Protein AF-A0A4D4LEZ2-F1 (afdb_monomer)

pLDDT: mean 81.88, std 17.52, range [37.56, 96.31]

Foldseek 3Di:
DACLCVVAPVNPPVHDPVVSLVVCCVPPQKDWHWAPAHVPRHTDPTDIDHRDPVVVVVLVVPCVVHPPVDDPPDDDPPPPPDPDDDDDD

Radius of gyration: 20.41 Å; Cα contacts (8 Å, |Δi|>4): 66; chains: 1; bounding box: 62×29×51 Å

InterPro domains:
  IPR036396 Cytochrome P450 superfamily [G3DSA:1.10.630.10] (4-86)
  IP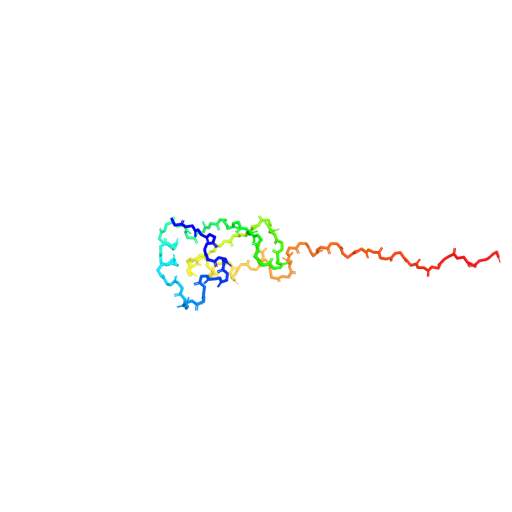R036396 Cytochrome P450 superfamily [SSF48264] (15-77)

Sequence (89 aa):
MNPVEAFLPETYTAGLPYALFRALRATRPVCRIDEPAVGAWAAGPGFWAVFRHADVKHVLRTPEVFSSHLGPPRSATPTRPPIWSSCGR

Nearest PDB structures (foldseek):
  1j0r-assembly2_B  TM=3.183E-01  e=1.948E+00  Bacillus subtilis
  2dpd-assembly1_B  TM=3.474E-01  e=8.989E+00  Bacillus subtilis
  1bm9-assembly1_A  TM=2.760E-01  e=3.788E+00  Bacillus subtilis

Mean predicted aligned error: 10.7 Å

Organism: Streptomyces violaceusniger (NCBI:txid68280)

Structure (mmCIF, N/CA/C/O backbone):
data_AF-A0A4D4LEZ2-F1
#
_entry.id   AF-A0A4D4LEZ2-F1
#
loop_
_atom_site.group_PDB
_atom_site.id
_atom_site.type_symbol
_atom_site.label_atom_id
_atom_site.label_alt_id
_atom_site.label_comp_id
_atom_site.label_asym_id
_atom_site.label_entity_id
_atom_site.label_seq_id
_atom_site.pdbx_PDB_ins_code
_atom_site.Cartn_x
_atom_site.Cartn_y
_atom_site.Cartn_z
_atom_site.occupancy
_atom_site.B_iso_or_equiv
_atom_site.auth_seq_id
_atom_site.auth_comp_id
_atom_site.auth_asym_id
_atom_site.auth_atom_id
_atom_site.pdbx_PDB_model_num
ATOM 1 N N . MET A 1 1 ? -1.178 -13.913 -7.889 1.00 74.50 1 MET A N 1
ATOM 2 C CA . MET A 1 1 ? -0.921 -12.459 -7.881 1.00 74.50 1 MET A CA 1
ATOM 3 C C . MET A 1 1 ? 0.092 -12.172 -6.797 1.00 74.50 1 MET A C 1
ATOM 5 O O . MET A 1 1 ? -0.142 -12.585 -5.663 1.00 74.50 1 MET A O 1
ATOM 9 N N . ASN A 1 2 ? 1.217 -11.560 -7.158 1.00 86.88 2 ASN A N 1
ATOM 10 C CA . ASN A 1 2 ? 2.315 -11.316 -6.235 1.00 86.88 2 ASN A CA 1
ATOM 11 C C . ASN A 1 2 ? 2.184 -9.903 -5.635 1.00 86.88 2 ASN A C 1
ATOM 13 O O . ASN A 1 2 ? 2.290 -8.931 -6.377 1.00 86.88 2 ASN A O 1
ATOM 17 N N . PRO A 1 3 ? 1.949 -9.745 -4.319 1.00 89.12 3 PRO A N 1
ATOM 18 C CA . PRO A 1 3 ? 1.826 -8.421 -3.712 1.00 89.12 3 PRO A CA 1
ATOM 19 C C . PRO A 1 3 ? 3.130 -7.608 -3.781 1.00 89.12 3 PRO A C 1
ATOM 21 O O . PRO A 1 3 ? 3.059 -6.385 -3.717 1.00 89.12 3 PRO A O 1
ATOM 24 N N . VAL A 1 4 ? 4.290 -8.249 -3.986 1.00 93.00 4 VAL A N 1
ATOM 25 C CA . VAL A 1 4 ? 5.587 -7.574 -4.189 1.00 93.00 4 VAL A CA 1
ATOM 26 C C . VAL A 1 4 ? 5.583 -6.684 -5.437 1.00 93.00 4 VAL A C 1
ATOM 28 O O . VAL A 1 4 ? 6.270 -5.669 -5.460 1.00 93.00 4 VAL A O 1
ATOM 31 N N . GLU A 1 5 ? 4.744 -6.970 -6.439 1.00 91.88 5 GLU A N 1
ATOM 32 C CA . GLU A 1 5 ? 4.576 -6.090 -7.607 1.00 91.88 5 GLU A CA 1
ATOM 33 C C . GLU A 1 5 ? 4.135 -4.674 -7.204 1.00 91.88 5 GLU A C 1
ATOM 35 O O . GLU A 1 5 ? 4.496 -3.711 -7.870 1.00 91.88 5 GLU A O 1
ATOM 40 N N . ALA A 1 6 ? 3.413 -4.511 -6.089 1.00 90.94 6 ALA A N 1
ATOM 41 C CA . ALA A 1 6 ? 3.023 -3.190 -5.597 1.00 90.94 6 ALA A CA 1
ATOM 42 C C . ALA A 1 6 ? 4.206 -2.380 -5.027 1.00 90.94 6 ALA A C 1
ATOM 44 O O . ALA A 1 6 ? 4.081 -1.163 -4.887 1.00 90.94 6 ALA A O 1
ATOM 45 N N . PHE A 1 7 ? 5.325 -3.032 -4.694 1.00 90.38 7 PHE A N 1
ATOM 46 C CA . PHE A 1 7 ? 6.552 -2.392 -4.211 1.00 90.38 7 PHE A CA 1
ATOM 47 C C . PHE A 1 7 ? 7.523 -2.039 -5.346 1.00 90.38 7 PHE A C 1
ATOM 49 O O . PHE A 1 7 ? 8.217 -1.029 -5.263 1.00 90.38 7 PHE A O 1
ATOM 56 N N . LEU A 1 8 ? 7.556 -2.842 -6.411 1.00 91.06 8 LEU A N 1
ATOM 57 C CA . LEU A 1 8 ? 8.483 -2.659 -7.526 1.00 91.06 8 LEU A CA 1
ATOM 58 C C . LEU A 1 8 ? 8.199 -1.353 -8.298 1.00 91.06 8 LEU A C 1
ATOM 60 O O . LEU A 1 8 ? 7.078 -1.174 -8.791 1.00 91.06 8 LEU A O 1
ATOM 64 N N . PRO A 1 9 ? 9.183 -0.443 -8.446 1.00 89.94 9 PRO A N 1
ATOM 65 C CA . PRO A 1 9 ? 9.017 0.795 -9.210 1.00 89.94 9 PRO A CA 1
ATOM 66 C C . PRO A 1 9 ? 8.618 0.552 -10.667 1.00 89.94 9 PRO A C 1
ATOM 68 O O . PRO A 1 9 ? 7.863 1.336 -11.247 1.00 89.94 9 PRO A O 1
ATOM 71 N N . GLU A 1 10 ? 9.081 -0.554 -11.249 1.00 91.12 10 GLU A N 1
ATOM 72 C CA . GLU A 1 10 ? 8.833 -0.938 -12.638 1.00 91.12 10 GLU A CA 1
ATOM 73 C C . GLU A 1 10 ? 7.333 -1.080 -12.922 1.00 91.12 10 GLU A C 1
ATOM 75 O O . GLU A 1 10 ? 6.869 -0.696 -13.997 1.00 91.12 10 GLU A O 1
ATOM 80 N N . THR A 1 11 ? 6.553 -1.537 -11.939 1.00 91.50 11 THR A N 1
ATOM 81 C CA . THR A 1 11 ? 5.094 -1.696 -12.042 1.00 91.50 11 THR A CA 1
ATOM 82 C C . THR A 1 11 ? 4.377 -0.380 -12.349 1.00 91.50 11 THR A C 1
ATOM 84 O O . THR A 1 11 ? 3.313 -0.383 -12.966 1.00 91.50 11 THR A O 1
ATOM 87 N N . TYR A 1 12 ? 4.958 0.753 -11.953 1.00 91.19 12 TYR A N 1
ATOM 88 C CA . TYR A 1 12 ? 4.357 2.077 -12.113 1.00 91.19 12 TYR A CA 1
ATOM 89 C C . TYR A 1 12 ? 4.801 2.798 -13.392 1.00 91.19 12 TYR A C 1
ATOM 91 O O . TYR A 1 12 ? 4.268 3.860 -13.713 1.00 91.19 12 TYR A O 1
ATOM 99 N N . THR A 1 13 ? 5.741 2.226 -14.153 1.00 94.38 13 THR A N 1
ATOM 100 C CA . THR A 1 13 ? 6.268 2.836 -15.391 1.00 94.38 13 THR A CA 1
ATOM 101 C C . THR A 1 13 ? 5.211 2.955 -16.490 1.00 94.38 13 THR A C 1
ATOM 103 O O . THR A 1 13 ? 5.233 3.906 -17.266 1.00 94.38 13 THR A O 1
ATOM 106 N N . ALA A 1 14 ? 4.244 2.034 -16.516 1.00 90.19 14 ALA A N 1
ATOM 107 C CA . ALA A 1 14 ? 3.109 2.041 -17.440 1.00 90.19 14 ALA A CA 1
ATOM 108 C C . ALA A 1 14 ? 1.863 2.765 -16.879 1.00 90.19 14 ALA A C 1
ATOM 110 O O . ALA A 1 14 ? 0.790 2.704 -17.481 1.00 90.19 14 ALA A O 1
ATOM 111 N N . GLY A 1 15 ? 1.983 3.438 -15.729 1.00 91.31 15 GLY A N 1
ATOM 112 C CA . GLY A 1 15 ? 0.876 4.075 -15.015 1.00 91.31 15 GLY A CA 1
ATOM 113 C C . GLY A 1 15 ? 0.413 3.294 -13.782 1.00 91.31 15 GLY A C 1
ATOM 114 O O . GLY A 1 15 ? 1.055 2.350 -13.331 1.00 91.31 15 GLY A O 1
ATOM 115 N N . LEU A 1 16 ? -0.711 3.716 -13.192 1.00 92.81 16 LEU A N 1
ATOM 116 C CA . LEU A 1 16 ? -1.2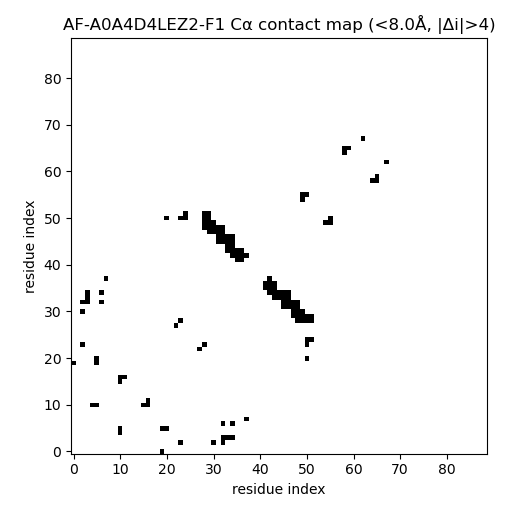10 3.129 -11.946 1.00 92.81 16 LEU A CA 1
ATOM 117 C C . LEU A 1 16 ? -1.829 1.736 -12.181 1.00 92.81 16 LEU A C 1
ATOM 119 O O . LEU A 1 16 ? -2.800 1.617 -12.937 1.00 92.81 16 LEU A O 1
ATOM 123 N N . PRO A 1 17 ? -1.364 0.682 -11.482 1.00 93.25 17 PRO A N 1
ATOM 124 C CA . PRO A 1 17 ? -1.836 -0.686 -11.682 1.00 93.25 17 PRO A CA 1
ATOM 125 C C . PRO A 1 17 ? -3.175 -0.932 -10.959 1.00 93.25 17 PRO A C 1
ATOM 127 O O . PRO A 1 17 ? -3.272 -1.673 -9.978 1.00 93.25 17 PRO A O 1
ATOM 130 N N . TYR A 1 18 ? -4.259 -0.314 -11.436 1.00 93.94 18 TYR A N 1
ATOM 131 C CA . TYR A 1 18 ? -5.580 -0.402 -10.797 1.00 93.94 18 TYR A CA 1
ATOM 132 C C . TYR A 1 18 ? -6.101 -1.839 -10.654 1.00 93.94 18 TYR A C 1
ATOM 134 O O . TYR A 1 18 ? -6.744 -2.163 -9.651 1.00 93.94 18 TYR A O 1
ATOM 142 N N . ALA A 1 19 ? -5.816 -2.706 -11.631 1.00 93.88 19 ALA A N 1
ATOM 143 C CA . ALA A 1 19 ? -6.217 -4.111 -11.604 1.00 93.88 19 ALA A CA 1
ATOM 144 C C . ALA A 1 19 ? -5.537 -4.883 -10.459 1.00 93.88 19 ALA A C 1
ATOM 146 O O . ALA A 1 19 ? -6.216 -5.611 -9.730 1.00 93.88 19 ALA A O 1
ATOM 147 N N . LEU A 1 20 ? -4.237 -4.648 -10.245 1.00 93.06 20 LEU A N 1
ATOM 148 C CA . LEU A 1 20 ? -3.467 -5.209 -9.132 1.00 93.06 20 LEU A CA 1
ATOM 149 C C . LEU A 1 20 ? -4.087 -4.789 -7.795 1.00 93.06 20 LEU A C 1
ATOM 151 O O . LEU A 1 20 ? -4.481 -5.639 -6.997 1.00 93.06 20 LEU A O 1
ATOM 155 N N . PHE A 1 21 ? -4.303 -3.488 -7.582 1.00 93.50 21 PHE A N 1
ATOM 156 C CA . PHE A 1 21 ? -4.913 -2.997 -6.341 1.00 93.50 21 PHE A CA 1
ATOM 157 C C . PHE A 1 21 ? -6.358 -3.468 -6.141 1.00 93.50 21 PHE A C 1
ATOM 159 O O . PHE A 1 21 ? -6.799 -3.669 -5.007 1.00 93.50 21 PHE A O 1
ATOM 166 N N . ARG A 1 22 ? -7.140 -3.641 -7.214 1.00 94.94 22 ARG A N 1
ATOM 167 C CA . ARG A 1 22 ? -8.496 -4.206 -7.125 1.00 94.94 22 ARG A CA 1
ATOM 168 C C . ARG A 1 22 ? -8.452 -5.643 -6.612 1.00 94.94 22 ARG A C 1
ATOM 170 O O . ARG A 1 22 ? -9.198 -5.979 -5.694 1.00 94.94 22 ARG A O 1
ATOM 177 N N . ALA A 1 23 ? -7.578 -6.466 -7.175 1.00 94.25 23 ALA A N 1
ATOM 178 C CA . ALA A 1 23 ? -7.455 -7.862 -6.790 1.00 94.25 23 ALA A CA 1
ATOM 179 C C . ALA A 1 23 ? -6.832 -8.034 -5.391 1.00 94.25 23 ALA A C 1
ATOM 181 O O . ALA A 1 23 ? -7.331 -8.848 -4.609 1.00 94.25 23 ALA A O 1
ATOM 182 N N . LEU A 1 24 ? -5.846 -7.213 -5.010 1.00 94.69 24 LEU A N 1
ATOM 183 C CA . LEU A 1 24 ? -5.292 -7.198 -3.649 1.00 94.69 24 LEU A CA 1
ATOM 184 C C . LEU A 1 24 ? -6.353 -6.824 -2.604 1.00 94.69 24 LEU A C 1
ATOM 186 O O . LEU A 1 24 ? -6.509 -7.530 -1.613 1.00 94.69 24 LEU A O 1
ATOM 190 N N . ARG A 1 25 ? -7.183 -5.803 -2.856 1.00 94.88 25 ARG A N 1
ATOM 191 C CA . ARG A 1 25 ? -8.303 -5.443 -1.957 1.00 94.88 25 ARG A CA 1
ATOM 192 C C . ARG A 1 25 ? -9.331 -6.563 -1.763 1.00 94.88 25 ARG A C 1
ATOM 194 O O . ARG A 1 25 ? -9.936 -6.652 -0.688 1.00 94.88 25 ARG A O 1
ATOM 201 N N . ALA A 1 26 ? -9.550 -7.373 -2.797 1.00 94.38 26 ALA A N 1
ATOM 202 C CA . ALA A 1 26 ? -10.497 -8.483 -2.767 1.00 94.38 26 ALA A CA 1
ATOM 203 C C . ALA A 1 26 ? -9.935 -9.705 -2.027 1.00 94.38 26 ALA A C 1
ATOM 205 O O . ALA A 1 26 ? -10.658 -10.336 -1.263 1.00 94.38 26 ALA A O 1
ATOM 206 N N . THR A 1 27 ? -8.655 -10.020 -2.236 1.00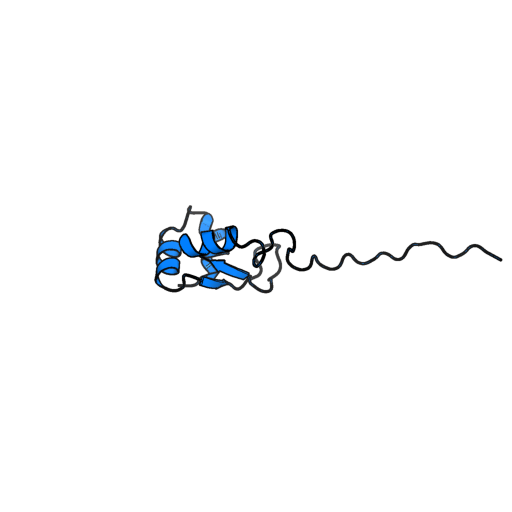 94.06 27 THR A N 1
ATOM 207 C CA . THR A 1 27 ? -8.066 -11.301 -1.810 1.00 94.06 27 THR A CA 1
ATOM 208 C C . THR A 1 27 ? -7.161 -11.196 -0.587 1.00 94.06 27 THR A C 1
ATOM 210 O O . THR A 1 27 ? -7.159 -12.095 0.248 1.00 94.06 27 THR A O 1
ATOM 213 N N . ARG A 1 28 ? -6.377 -10.119 -0.471 1.00 92.62 28 ARG A N 1
ATOM 214 C CA . ARG A 1 28 ? -5.337 -9.926 0.554 1.00 92.62 28 ARG A CA 1
ATOM 215 C C . ARG A 1 28 ? -5.288 -8.449 0.970 1.00 92.62 28 ARG A C 1
ATOM 217 O O . ARG A 1 28 ? -4.320 -7.756 0.668 1.00 92.62 28 ARG A O 1
ATOM 224 N N . PRO A 1 29 ? -6.350 -7.933 1.614 1.00 92.31 29 PRO A N 1
ATOM 225 C CA . PRO A 1 29 ? -6.485 -6.502 1.887 1.00 92.31 29 PRO A CA 1
ATOM 226 C C . PRO A 1 29 ? -5.444 -5.953 2.869 1.00 92.31 29 PRO A C 1
ATOM 228 O O . PRO A 1 29 ? -5.139 -4.764 2.809 1.00 92.31 29 PRO A O 1
ATOM 231 N N . VAL A 1 30 ? -4.901 -6.819 3.727 1.00 95.50 30 VAL A N 1
ATOM 232 C CA . VAL A 1 30 ? -3.757 -6.555 4.599 1.00 95.50 30 VAL A CA 1
ATOM 233 C C . VAL A 1 30 ? -2.786 -7.716 4.432 1.00 95.50 30 VAL A C 1
ATOM 235 O O . VAL A 1 30 ? -3.158 -8.868 4.669 1.00 95.50 30 VAL A O 1
ATOM 238 N N . CYS A 1 31 ? -1.559 -7.453 3.989 1.00 94.50 31 CYS A N 1
ATOM 239 C CA . CYS A 1 31 ? -0.548 -8.502 3.869 1.00 94.50 31 CYS A CA 1
ATOM 240 C C . CYS A 1 31 ? 0.874 -7.972 4.016 1.00 94.50 31 CYS A C 1
ATOM 242 O O . CYS A 1 31 ? 1.153 -6.807 3.739 1.00 94.50 31 CYS A O 1
ATOM 244 N N . ARG A 1 32 ? 1.784 -8.861 4.416 1.00 93.38 32 ARG A N 1
ATOM 245 C CA . ARG A 1 32 ? 3.216 -8.581 4.429 1.00 93.38 32 ARG A CA 1
ATOM 246 C C . ARG A 1 32 ? 3.771 -8.636 3.003 1.00 93.38 32 ARG A C 1
ATOM 248 O O . ARG A 1 32 ? 3.426 -9.547 2.249 1.00 93.38 32 ARG A O 1
ATOM 255 N N . ILE A 1 33 ? 4.563 -7.631 2.652 1.00 93.00 33 ILE A N 1
ATOM 256 C CA . ILE A 1 33 ? 5.298 -7.508 1.397 1.00 93.00 33 ILE A CA 1
ATOM 257 C C . ILE A 1 33 ? 6.777 -7.621 1.726 1.00 93.00 33 ILE A C 1
ATOM 259 O O . ILE A 1 33 ? 7.281 -6.876 2.568 1.00 93.00 33 ILE A O 1
ATOM 263 N N . ASP A 1 34 ? 7.451 -8.547 1.058 1.00 92.06 34 ASP A N 1
ATOM 264 C CA . ASP A 1 34 ? 8.902 -8.638 1.108 1.00 92.06 34 ASP A CA 1
ATOM 265 C C . ASP A 1 34 ? 9.513 -7.465 0.339 1.00 92.06 34 ASP A C 1
ATOM 267 O O . ASP A 1 34 ? 8.969 -7.027 -0.676 1.00 92.06 34 ASP A O 1
ATOM 271 N N . GLU A 1 35 ? 10.635 -6.951 0.832 1.00 88.50 35 GLU A N 1
ATOM 272 C CA . GLU A 1 35 ? 11.338 -5.805 0.257 1.00 88.50 35 GLU A CA 1
ATOM 273 C C . GLU A 1 35 ? 12.599 -6.314 -0.461 1.00 88.50 35 GLU A C 1
ATOM 275 O O . GLU A 1 35 ? 13.677 -6.333 0.134 1.00 88.50 35 GLU A O 1
ATOM 280 N N . PRO A 1 36 ? 12.488 -6.832 -1.701 1.00 88.75 36 PRO A N 1
ATOM 281 C CA . PRO A 1 36 ? 13.651 -7.286 -2.454 1.00 88.75 36 PRO A CA 1
ATOM 282 C C . PRO A 1 36 ? 14.583 -6.113 -2.769 1.00 88.75 36 PRO A C 1
ATOM 284 O O . PRO A 1 36 ? 14.174 -4.955 -2.756 1.00 88.75 36 PRO A O 1
ATOM 287 N N . ALA A 1 37 ? 15.839 -6.417 -3.094 1.00 87.56 37 ALA A N 1
ATOM 288 C CA . ALA A 1 37 ? 16.757 -5.403 -3.593 1.00 87.56 37 ALA A CA 1
ATOM 289 C C . ALA A 1 37 ? 16.230 -4.827 -4.918 1.00 87.56 37 ALA A C 1
ATOM 291 O O . ALA A 1 37 ? 15.875 -5.578 -5.829 1.00 87.56 37 ALA A O 1
ATOM 292 N N . VAL A 1 38 ? 16.196 -3.499 -5.017 1.00 86.31 38 VAL A N 1
ATOM 293 C CA . VAL A 1 38 ? 15.718 -2.766 -6.195 1.00 86.31 38 VAL A CA 1
ATOM 294 C C . VAL A 1 38 ? 16.812 -1.796 -6.618 1.00 86.31 38 VAL A C 1
ATOM 296 O O . VAL A 1 38 ? 17.124 -0.845 -5.902 1.00 86.31 38 VAL A O 1
ATOM 299 N N . GLY A 1 39 ? 17.425 -2.030 -7.779 1.00 83.94 39 GLY A N 1
ATOM 300 C CA . GLY A 1 39 ? 18.522 -1.197 -8.278 1.00 83.94 39 GLY A CA 1
ATOM 301 C C . GLY A 1 39 ? 19.671 -1.074 -7.269 1.00 83.94 39 GLY A C 1
ATOM 302 O O . GLY A 1 39 ? 20.293 -2.065 -6.901 1.00 83.94 39 GLY A O 1
ATOM 303 N N . ALA A 1 40 ? 19.955 0.155 -6.829 1.00 85.38 40 ALA A N 1
ATOM 304 C CA . ALA A 1 40 ? 21.003 0.455 -5.849 1.00 85.38 40 ALA A CA 1
ATOM 305 C C . ALA A 1 40 ? 20.562 0.277 -4.379 1.00 85.38 40 ALA A C 1
ATOM 307 O O . ALA A 1 40 ? 21.378 0.460 -3.473 1.00 85.38 40 ALA A O 1
ATOM 308 N N . TRP A 1 41 ? 19.293 -0.052 -4.120 1.00 85.94 41 TRP A N 1
ATOM 309 C CA . TRP A 1 41 ? 18.766 -0.254 -2.770 1.00 85.94 41 TRP A CA 1
ATOM 310 C C . TRP A 1 41 ? 18.845 -1.725 -2.363 1.00 85.94 41 TRP A C 1
ATOM 312 O O . TRP A 1 41 ? 18.405 -2.616 -3.091 1.00 85.94 41 TRP A O 1
ATOM 322 N N . ALA A 1 42 ? 19.417 -1.975 -1.183 1.00 87.00 42 ALA A N 1
ATOM 323 C CA . ALA A 1 42 ? 19.519 -3.311 -0.608 1.00 87.00 42 ALA A CA 1
ATOM 324 C C . ALA A 1 42 ? 18.140 -3.858 -0.208 1.00 87.00 42 ALA A C 1
ATOM 326 O O . ALA A 1 42 ? 17.216 -3.095 0.059 1.00 87.00 42 ALA A O 1
ATOM 327 N N . ALA A 1 43 ? 18.030 -5.186 -0.132 1.00 89.38 43 ALA A N 1
ATOM 328 C CA . 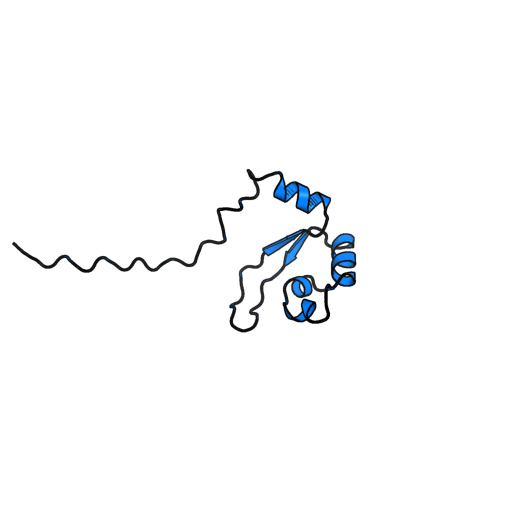ALA A 1 43 ? 16.825 -5.833 0.367 1.00 89.38 43 ALA A CA 1
ATOM 329 C C . ALA A 1 43 ? 16.553 -5.432 1.828 1.00 89.38 43 ALA A C 1
ATOM 331 O O . ALA A 1 43 ? 17.472 -5.384 2.651 1.00 89.38 43 ALA A O 1
ATOM 332 N N . GLY A 1 44 ? 15.289 -5.162 2.136 1.00 87.50 44 GLY A N 1
ATOM 333 C CA . GLY A 1 44 ? 14.814 -4.797 3.464 1.00 87.50 44 GLY A CA 1
ATOM 334 C C . GLY A 1 44 ? 14.084 -5.942 4.176 1.00 87.50 44 GLY A C 1
ATOM 335 O O . GLY A 1 44 ? 13.843 -7.008 3.606 1.00 87.50 44 GLY A O 1
ATOM 336 N N . PRO A 1 45 ? 13.686 -5.736 5.442 1.00 88.62 45 PRO A N 1
ATOM 337 C CA . PRO A 1 45 ? 12.990 -6.743 6.245 1.00 88.62 45 PRO A CA 1
ATOM 338 C C . PRO A 1 45 ? 11.534 -6.986 5.807 1.00 88.62 45 PRO A C 1
ATOM 340 O O . PRO A 1 45 ? 10.852 -7.831 6.396 1.00 88.62 45 PRO A O 1
ATOM 343 N N . GLY A 1 46 ? 11.032 -6.233 4.822 1.00 89.56 46 GLY A N 1
ATOM 344 C CA . GLY A 1 46 ? 9.638 -6.254 4.398 1.00 89.56 46 GLY A CA 1
ATOM 345 C C . GLY A 1 46 ? 8.727 -5.410 5.291 1.00 89.56 46 GLY A C 1
ATOM 346 O O . GLY A 1 46 ? 9.003 -5.159 6.472 1.00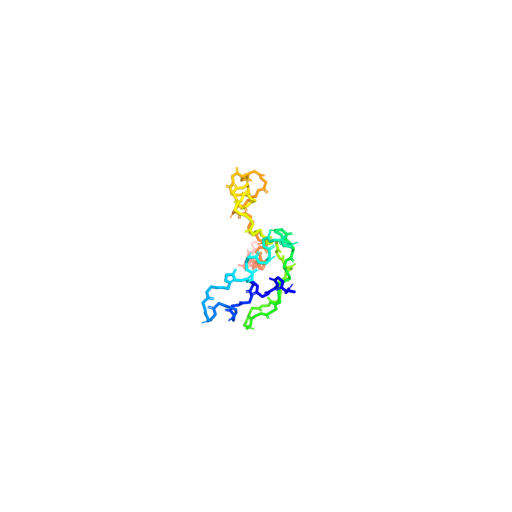 89.56 46 GLY A O 1
ATOM 347 N N . PHE A 1 47 ? 7.587 -5.005 4.742 1.00 90.62 47 PHE A N 1
ATOM 348 C CA . PHE A 1 47 ? 6.626 -4.119 5.398 1.00 90.62 47 PHE A CA 1
ATOM 349 C C . PHE A 1 47 ? 5.195 -4.652 5.305 1.00 90.62 47 PHE A C 1
ATOM 351 O O . PHE A 1 47 ? 4.889 -5.588 4.568 1.00 90.62 47 PHE A O 1
ATOM 358 N N . TRP A 1 48 ? 4.302 -4.077 6.106 1.00 93.31 48 TRP A N 1
ATOM 359 C CA . TRP A 1 48 ? 2.874 -4.374 6.036 1.00 93.31 48 TRP A CA 1
ATOM 360 C C . TRP A 1 48 ? 2.195 -3.429 5.053 1.00 93.31 48 TRP A C 1
ATOM 362 O O . TRP A 1 48 ? 2.278 -2.213 5.205 1.00 93.31 48 TRP A O 1
ATOM 372 N N . ALA A 1 49 ? 1.501 -3.988 4.066 1.00 94.50 49 ALA A N 1
ATOM 373 C CA . ALA A 1 49 ? 0.702 -3.232 3.116 1.00 94.50 49 ALA A CA 1
ATOM 374 C C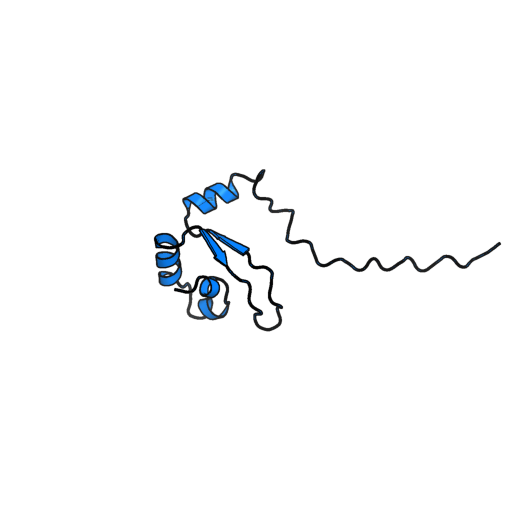 . ALA A 1 49 ? -0.786 -3.343 3.448 1.00 94.50 49 ALA A C 1
ATOM 376 O O . ALA A 1 49 ? -1.302 -4.433 3.711 1.00 94.50 49 ALA A O 1
ATOM 377 N N . VAL A 1 50 ? -1.469 -2.198 3.411 1.00 95.69 50 VAL A N 1
ATOM 378 C CA . VAL A 1 50 ? -2.897 -2.052 3.704 1.00 95.69 50 VAL A CA 1
ATOM 379 C C . VAL A 1 50 ? -3.575 -1.421 2.493 1.00 95.69 50 VAL A C 1
ATOM 381 O O . VAL A 1 50 ? -3.263 -0.293 2.117 1.00 95.69 50 VAL A O 1
ATOM 384 N N . PHE A 1 51 ? -4.502 -2.145 1.865 1.00 94.31 51 PHE A N 1
ATOM 385 C CA . PHE A 1 51 ? -5.080 -1.746 0.576 1.00 94.31 51 PHE A CA 1
ATOM 386 C C . PHE A 1 51 ? -6.524 -1.245 0.663 1.00 94.31 51 PHE A C 1
ATOM 388 O O . PHE A 1 51 ? -7.007 -0.586 -0.262 1.00 94.31 51 PHE A O 1
ATOM 395 N N . ARG A 1 52 ? -7.263 -1.565 1.733 1.00 93.50 52 ARG A N 1
ATOM 396 C CA . ARG A 1 52 ? -8.647 -1.097 1.897 1.00 93.50 52 ARG A CA 1
ATOM 397 C C . ARG A 1 52 ? -8.679 0.275 2.542 1.00 93.50 52 ARG A C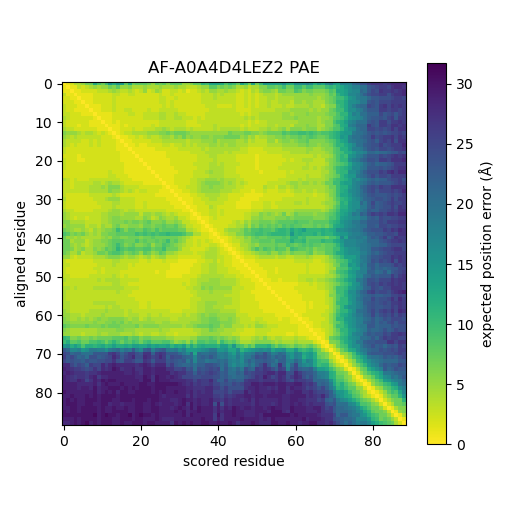 1
ATOM 399 O O . ARG A 1 52 ? -8.017 0.541 3.533 1.00 93.50 52 ARG A O 1
ATOM 406 N N . HIS A 1 53 ? -9.549 1.124 2.013 1.00 93.81 53 HIS A N 1
ATOM 407 C CA . HIS A 1 53 ? -9.709 2.490 2.491 1.00 93.81 53 HIS A CA 1
ATOM 408 C C . HIS A 1 53 ? -10.128 2.577 3.969 1.00 93.81 53 HIS A C 1
ATOM 410 O O . HIS A 1 53 ? -9.655 3.459 4.675 1.00 93.81 53 HIS A O 1
ATOM 416 N N . ALA A 1 54 ? -10.986 1.669 4.449 1.00 94.25 54 ALA A N 1
ATOM 417 C CA . ALA A 1 54 ? -11.372 1.626 5.862 1.00 94.25 54 ALA A CA 1
ATOM 418 C C . ALA A 1 54 ? -10.166 1.340 6.773 1.00 94.25 54 ALA A C 1
ATOM 420 O O . ALA A 1 54 ? -9.957 2.054 7.750 1.00 94.25 54 ALA A O 1
ATOM 421 N N . ASP A 1 55 ? -9.336 0.371 6.390 1.00 93.88 55 ASP A N 1
ATOM 422 C CA . ASP A 1 55 ? -8.157 -0.048 7.151 1.00 93.88 55 ASP A CA 1
ATOM 423 C C . ASP A 1 55 ? -7.069 1.038 7.126 1.00 93.88 55 ASP A C 1
ATOM 425 O O . ASP A 1 55 ? -6.490 1.363 8.158 1.00 93.88 55 ASP A O 1
ATOM 429 N N . VAL A 1 56 ? -6.858 1.692 5.977 1.00 93.81 56 VAL A N 1
ATOM 430 C CA . VAL A 1 56 ? -5.957 2.854 5.876 1.00 93.81 56 VAL A CA 1
ATOM 431 C C . VAL A 1 56 ? -6.425 3.987 6.789 1.00 93.81 56 VAL A C 1
ATOM 433 O O . VAL A 1 56 ? -5.617 4.572 7.509 1.00 93.81 56 VAL A O 1
ATOM 436 N N . LYS A 1 57 ? -7.730 4.296 6.809 1.00 96.31 57 LYS A N 1
ATOM 437 C CA . LYS A 1 57 ? -8.260 5.308 7.734 1.00 96.31 57 LYS A CA 1
ATOM 438 C C . LYS A 1 57 ? -8.055 4.927 9.189 1.00 96.31 57 LYS A C 1
ATOM 440 O O . LYS A 1 57 ? -7.823 5.825 9.987 1.00 96.31 57 LYS A O 1
ATOM 445 N N . HIS A 1 58 ? -8.192 3.650 9.533 1.00 94.50 58 HIS A N 1
ATOM 446 C CA . HIS A 1 58 ? -7.954 3.182 10.891 1.00 94.50 58 HIS A CA 1
ATOM 447 C C . HIS A 1 58 ? -6.497 3.432 11.295 1.00 94.50 58 HIS A C 1
ATOM 449 O O . HIS A 1 58 ? -6.264 4.127 12.277 1.00 94.50 58 HIS A O 1
ATOM 455 N N . VAL A 1 59 ? -5.535 3.006 10.470 1.00 93.44 59 VAL A N 1
ATOM 456 C CA . VAL A 1 59 ? -4.099 3.240 10.708 1.00 93.44 59 VAL A CA 1
ATOM 457 C C . VAL A 1 59 ? -3.797 4.725 10.918 1.00 93.44 59 VAL A C 1
ATOM 459 O O . VAL A 1 59 ? -3.176 5.101 11.907 1.00 93.44 59 VAL A O 1
ATOM 462 N N . LEU A 1 60 ? -4.294 5.586 10.027 1.00 92.00 60 LEU A N 1
ATOM 463 C CA . LEU A 1 60 ? -4.034 7.028 10.090 1.00 92.00 60 LEU A CA 1
ATOM 464 C C . LEU A 1 60 ? -4.729 7.739 11.264 1.00 92.00 60 LEU A C 1
ATOM 466 O O . LEU A 1 60 ? -4.358 8.864 11.591 1.00 92.00 60 LEU A O 1
ATOM 470 N N . ARG A 1 61 ? -5.755 7.131 11.871 1.00 94.81 61 ARG A N 1
ATOM 471 C CA . ARG A 1 61 ? -6.529 7.714 12.983 1.00 94.81 61 ARG A CA 1
ATOM 472 C C . ARG A 1 61 ? -6.157 7.154 14.352 1.00 94.81 61 ARG A C 1
ATOM 474 O O . ARG A 1 61 ? -6.729 7.610 15.335 1.00 94.81 61 ARG A O 1
ATOM 481 N N . THR A 1 62 ? -5.220 6.214 14.411 1.00 92.94 62 THR A N 1
ATOM 482 C CA . THR A 1 62 ? -4.779 5.550 15.645 1.00 92.94 62 THR A CA 1
ATOM 483 C C . THR A 1 62 ? -3.268 5.777 15.837 1.00 92.94 62 THR A C 1
ATOM 485 O O . THR A 1 62 ? -2.485 4.822 15.802 1.00 92.94 62 THR A O 1
ATOM 488 N N . PRO A 1 63 ? -2.813 7.042 15.979 1.00 90.50 63 PRO A N 1
ATOM 489 C CA . PRO A 1 63 ? -1.391 7.389 16.094 1.00 90.50 63 PRO A CA 1
ATOM 490 C C . PRO A 1 63 ? -0.706 6.806 17.341 1.00 90.50 63 PRO A C 1
ATOM 492 O O . PRO A 1 63 ? 0.514 6.656 17.365 1.00 90.50 63 PRO A O 1
ATOM 495 N N . GLU A 1 64 ? -1.478 6.455 18.368 1.00 90.62 64 GLU A N 1
ATOM 496 C CA . GLU A 1 64 ? -1.020 5.752 19.567 1.00 90.62 64 GLU A CA 1
ATOM 497 C C . GLU A 1 64 ? -0.553 4.314 19.285 1.00 90.62 64 GLU A C 1
ATOM 499 O O . GLU A 1 64 ? 0.261 3.780 20.037 1.00 90.62 64 GLU A O 1
ATOM 504 N N . VAL A 1 65 ? -1.023 3.704 18.190 1.00 89.88 65 VAL A N 1
ATOM 505 C CA . VAL A 1 65 ? -0.590 2.375 17.721 1.00 89.88 65 VAL A CA 1
ATOM 506 C C . VAL A 1 65 ? 0.355 2.490 16.521 1.00 89.88 65 VAL A C 1
ATOM 508 O O . VAL A 1 65 ? 1.320 1.733 16.422 1.00 89.88 65 VAL A O 1
ATOM 511 N N . PHE A 1 66 ? 0.109 3.441 15.616 1.00 87.94 66 PHE A N 1
ATOM 512 C CA . PHE A 1 66 ? 0.883 3.628 14.388 1.00 87.94 66 PHE A CA 1
ATOM 513 C C . PHE A 1 66 ? 1.635 4.960 14.416 1.00 87.94 66 PHE A C 1
ATOM 515 O O . PHE A 1 66 ? 1.083 6.020 14.130 1.00 87.94 66 PHE A O 1
ATOM 522 N N . SER A 1 67 ? 2.924 4.902 14.752 1.00 83.88 67 SER A N 1
ATOM 523 C CA . SER A 1 67 ? 3.776 6.090 14.820 1.00 83.88 67 SER A CA 1
ATOM 524 C C . SER A 1 67 ? 4.329 6.483 13.451 1.00 83.88 67 SER A C 1
ATOM 526 O O . SER A 1 67 ? 4.837 5.643 12.714 1.00 83.88 67 SER A O 1
ATOM 528 N N . SER A 1 68 ? 4.326 7.785 13.160 1.00 81.06 68 SER A N 1
ATOM 529 C CA . SER A 1 68 ? 5.025 8.373 12.005 1.00 81.06 68 SER A CA 1
ATOM 530 C C . SER A 1 68 ? 6.432 8.886 12.344 1.00 81.06 68 SER A C 1
ATOM 532 O O . SER A 1 68 ? 7.158 9.311 11.450 1.00 81.06 68 SER A O 1
ATOM 534 N N . HIS A 1 69 ? 6.812 8.904 13.629 1.00 72.88 69 HIS A N 1
ATOM 535 C CA . HIS A 1 69 ? 8.102 9.432 14.098 1.00 72.88 69 HIS A CA 1
ATOM 536 C C . HIS A 1 69 ? 9.160 8.334 14.250 1.00 72.88 69 HIS A C 1
ATOM 538 O O . HIS A 1 69 ? 10.337 8.547 13.963 1.00 72.88 69 HIS A O 1
ATOM 544 N N . LEU A 1 70 ? 8.737 7.143 14.676 1.00 63.97 70 LEU A N 1
ATOM 545 C CA . LEU A 1 70 ? 9.599 5.972 14.758 1.00 63.97 70 LEU A CA 1
ATOM 546 C C . LEU A 1 70 ? 9.660 5.303 13.380 1.00 63.97 70 LEU A C 1
ATOM 548 O O . LEU A 1 70 ? 8.870 4.417 13.067 1.00 63.97 70 LEU A O 1
ATOM 552 N N . GLY A 1 71 ? 10.590 5.755 12.538 1.00 57.44 71 GLY A N 1
ATOM 553 C CA . GLY A 1 71 ? 10.989 4.994 11.352 1.00 57.44 71 GLY A CA 1
ATOM 554 C C . GLY A 1 71 ? 11.653 3.660 11.736 1.00 57.44 71 GLY A C 1
ATOM 555 O O . GLY A 1 71 ? 11.960 3.447 12.915 1.00 57.44 71 GLY A O 1
ATOM 556 N N . PRO A 1 72 ? 11.924 2.760 10.766 1.00 54.75 72 PRO A N 1
ATOM 557 C CA . PRO A 1 72 ? 12.806 1.619 11.016 1.00 54.75 72 PRO A CA 1
ATOM 558 C C . PRO A 1 72 ? 14.100 2.128 11.667 1.00 54.75 72 PRO A C 1
ATOM 560 O O . PRO A 1 72 ? 14.526 3.239 11.330 1.00 54.75 7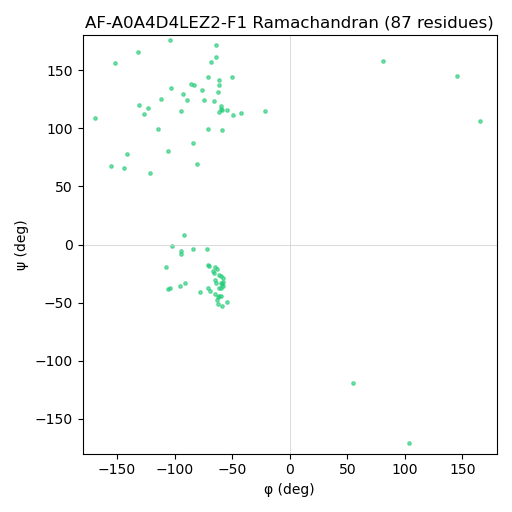2 PRO A O 1
ATOM 563 N N . PRO A 1 73 ? 14.705 1.375 12.610 1.00 49.34 73 PRO A N 1
ATOM 564 C CA . PRO A 1 73 ? 15.907 1.816 13.304 1.00 49.34 73 PRO A CA 1
ATOM 565 C C . PRO A 1 73 ? 16.913 2.283 12.261 1.00 49.34 73 PRO A C 1
ATOM 567 O O . PRO A 1 73 ? 17.391 1.501 11.438 1.00 49.34 73 PRO A O 1
ATOM 570 N N . ARG A 1 74 ? 17.158 3.597 12.249 1.00 48.69 74 ARG A N 1
ATOM 571 C CA . ARG A 1 74 ? 18.095 4.219 11.326 1.00 48.69 74 ARG A CA 1
ATOM 572 C C . ARG A 1 74 ? 19.430 3.551 11.608 1.00 48.69 74 ARG A C 1
ATOM 574 O O . ARG A 1 74 ? 19.915 3.648 12.733 1.00 48.69 74 ARG A O 1
ATOM 581 N N . SER A 1 75 ? 19.943 2.822 10.616 1.00 52.28 75 SER A N 1
ATOM 582 C CA . SER A 1 75 ? 21.290 2.248 10.558 1.00 52.28 75 SER A CA 1
ATOM 583 C C . SER A 1 75 ? 22.227 2.989 11.506 1.00 52.28 75 SER A C 1
ATOM 585 O O . SER A 1 75 ? 22.418 4.195 11.326 1.00 52.28 75 SER A O 1
ATOM 587 N N . ALA A 1 76 ? 22.721 2.290 12.532 1.00 51.31 76 ALA A N 1
ATOM 588 C CA . ALA A 1 76 ? 23.523 2.860 13.604 1.00 51.31 76 ALA A CA 1
ATOM 589 C C . ALA A 1 76 ? 24.537 3.855 13.033 1.00 51.31 76 ALA A C 1
ATOM 591 O O . ALA A 1 76 ? 25.443 3.472 12.296 1.00 51.31 76 ALA A O 1
ATOM 592 N N . THR A 1 77 ? 24.370 5.139 13.348 1.00 43.62 77 THR A N 1
ATOM 593 C CA . THR A 1 77 ? 25.432 6.121 13.159 1.00 43.62 77 THR A CA 1
ATOM 594 C C . THR A 1 77 ? 26.639 5.569 13.916 1.00 43.62 77 THR A C 1
ATOM 596 O O . THR A 1 77 ? 26.520 5.404 15.132 1.00 43.62 77 THR A O 1
ATOM 599 N N . PRO A 1 78 ? 27.773 5.224 13.273 1.00 48.06 78 PRO A N 1
ATOM 600 C CA . PRO A 1 78 ? 28.942 4.836 14.036 1.00 48.06 78 PRO A CA 1
ATOM 601 C C . PRO A 1 78 ? 29.322 6.049 14.878 1.00 48.06 78 PRO A C 1
ATOM 603 O O . PRO A 1 78 ? 29.661 7.109 14.345 1.00 48.06 78 PRO A O 1
ATOM 606 N N . THR A 1 79 ? 29.195 5.920 16.197 1.00 50.47 79 THR A N 1
ATOM 607 C CA . THR A 1 79 ? 29.688 6.910 17.144 1.00 50.47 79 THR A CA 1
ATOM 608 C C . THR A 1 79 ? 31.182 7.038 16.892 1.00 50.47 79 THR A C 1
ATOM 610 O O . THR A 1 79 ? 31.968 6.196 17.319 1.00 50.47 79 THR A O 1
ATOM 613 N N . ARG A 1 80 ? 31.588 8.065 16.141 1.00 49.69 80 ARG A N 1
ATOM 614 C CA . ARG A 1 80 ? 32.994 8.438 16.025 1.00 49.69 80 ARG A CA 1
ATOM 615 C C . ARG A 1 80 ? 33.458 8.776 17.445 1.00 49.69 80 ARG A C 1
ATOM 617 O O . ARG A 1 80 ? 32.900 9.715 18.018 1.00 49.69 80 ARG A O 1
ATOM 624 N N . PRO A 1 81 ? 34.419 8.049 18.039 1.00 59.97 81 PRO A N 1
ATOM 625 C CA . PRO A 1 81 ? 34.903 8.412 19.361 1.00 59.97 81 PRO A CA 1
ATOM 626 C C . PRO A 1 81 ? 35.514 9.821 19.293 1.00 59.97 81 PRO A C 1
ATOM 628 O O . PRO A 1 81 ? 36.135 10.165 18.277 1.00 59.97 81 PRO A O 1
ATOM 631 N N . PRO A 1 82 ? 35.325 10.669 20.319 1.00 52.53 82 PRO A N 1
ATOM 632 C CA . PRO A 1 82 ? 35.984 11.962 20.355 1.00 52.53 82 PRO A CA 1
ATOM 633 C C . PRO A 1 82 ? 37.500 11.745 20.329 1.00 52.53 82 PRO A C 1
ATOM 635 O O . PRO A 1 82 ? 38.076 11.104 21.206 1.00 52.53 82 PRO A O 1
ATOM 638 N N . ILE A 1 83 ? 38.148 12.282 19.293 1.00 59.09 83 ILE A N 1
ATOM 639 C CA . ILE A 1 83 ? 39.593 12.470 19.287 1.00 59.09 83 ILE A CA 1
ATOM 640 C C . ILE A 1 83 ? 39.894 13.592 20.279 1.00 59.09 83 ILE A C 1
ATOM 642 O O . ILE A 1 83 ? 39.635 14.748 19.980 1.00 59.09 83 ILE A O 1
ATOM 646 N N . TRP A 1 84 ? 40.317 13.243 21.491 1.00 46.22 84 TRP A N 1
ATOM 647 C CA . TRP A 1 84 ? 41.291 13.979 22.306 1.00 46.22 84 TRP A CA 1
ATOM 648 C C . TRP A 1 84 ? 41.232 13.481 23.750 1.00 46.22 84 TRP A C 1
ATOM 650 O O . TRP A 1 84 ? 40.319 13.811 24.502 1.00 46.22 84 TRP A O 1
ATOM 660 N N . SER A 1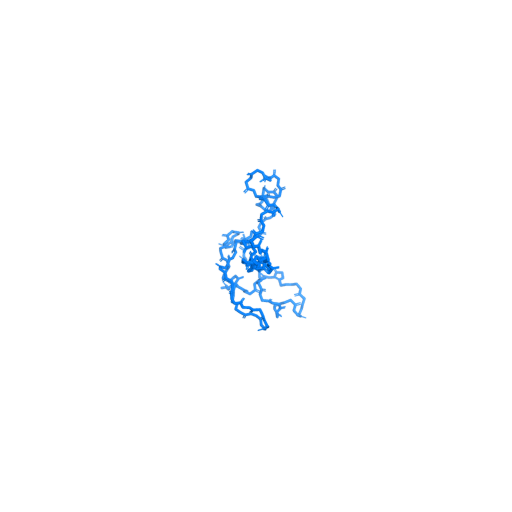 85 ? 42.240 12.719 24.158 1.00 43.00 85 SER A N 1
ATOM 661 C CA . SER A 1 85 ? 42.697 12.660 25.551 1.00 43.00 85 SER A CA 1
ATOM 662 C C . SER A 1 85 ? 44.157 12.223 25.547 1.00 43.00 85 SER A C 1
ATOM 664 O O . SER A 1 85 ? 44.511 11.120 25.948 1.00 43.00 85 SER A O 1
ATOM 666 N N . SER A 1 86 ? 45.010 13.105 25.026 1.00 51.41 86 SER A N 1
ATOM 667 C CA . SER A 1 86 ? 46.454 13.077 25.258 1.00 51.41 86 SER A CA 1
ATOM 668 C C . SER A 1 86 ? 46.971 14.508 25.401 1.00 51.41 86 SER A C 1
ATOM 670 O O . SER A 1 86 ? 47.518 15.091 24.471 1.00 51.41 86 SER A O 1
ATOM 672 N N . CYS A 1 87 ? 46.738 15.081 26.575 1.00 37.56 87 CYS A N 1
ATOM 673 C CA . CYS A 1 87 ? 47.515 16.149 27.207 1.00 37.56 87 CYS A CA 1
ATOM 674 C C . CYS A 1 87 ? 46.941 16.202 28.628 1.00 37.56 87 CYS A C 1
ATOM 676 O O . CYS A 1 87 ? 45.756 16.473 28.771 1.00 37.56 87 CYS A O 1
ATOM 678 N N . GLY A 1 88 ? 47.592 15.803 29.707 1.00 49.34 88 GLY A N 1
ATOM 679 C CA . GLY A 1 88 ? 48.994 15.826 30.091 1.00 49.34 88 GLY A CA 1
ATOM 680 C C . GLY A 1 88 ? 48.957 16.074 31.609 1.00 49.34 88 GLY A C 1
ATOM 681 O O . GLY A 1 88 ? 48.020 16.711 32.081 1.00 49.34 88 GLY A O 1
ATOM 682 N N . ARG A 1 89 ? 49.897 15.466 32.335 1.00 43.25 89 ARG A N 1
ATOM 683 C CA . ARG A 1 89 ? 50.127 15.582 33.787 1.00 43.25 89 ARG A CA 1
ATOM 684 C C . ARG A 1 89 ? 49.889 16.967 34.383 1.00 43.25 89 ARG A C 1
ATOM 686 O O . ARG A 1 89 ? 50.284 17.951 33.723 1.00 43.25 89 ARG A O 1
#

Solvent-accessible surface area (backbone atoms only — not comparable to full-atom values): 5904 Å² total; per-residue (Å²): 136,68,72,44,53,80,72,44,70,73,55,50,73,88,40,82,57,59,67,59,56,54,52,34,42,74,77,48,33,66,42,79,28,70,34,68,60,53,93,94,42,73,59,53,93,41,49,82,46,68,62,37,69,68,59,44,51,49,50,76,71,36,56,93,80,45,60,89,81,70,63,77,83,71,74,77,76,79,80,74,74,83,92,78,90,85,83,77,136

Secondary structure (DSSP, 8-state):
--GGGGT-GGGGTTS--HHHHHHHHHH-SEEEEEE--BTTBPPEEEEEEE-SHHHHHHHHH-TTTS-SS--S-------PPP-------